Protein 1C94 (pdb70)

Solvent-accessible surface area: 6261 Å² total; per-residue (Å²): 86,79,207,104,34,25,94,149,29,78,139,42,12,99,89,53,96,101,100,10,108,56,10,95,71,58,13,86,81,23,80,78,145,89,136,161,182,94,84,221,77,43,81,56,147,150,17,123,44,59,40,91,115,21,99,144,77,57,55,77,24,43,86,57,24,82,84,20,65,130,90,139,150,198

Sequence (74 aa):
GGREGVLKKLRAVENELHYNKSLLEEVKDELQKMRQLGGREGVLKKLRAVENELHYNKSLLEEVKDELQKMRQL

Structure (mmCIF, N/CA/C/O backbone):
data_1C94
#
_entry.id   1C94
#
_cell.length_a   34.110
_cell.length_b   34.090
_cell.length_c   56.440
_cell.angle_alpha   90.00
_cell.angle_beta   90.00
_cell.angle_gamma   90.00
#
_symmetry.space_group_name_H-M   'P 21 21 2'
#
loop_
_entity.id
_entity.type
_entity.pdbx_description
1 polymer 'RETRO-GCN4 LEUCINE ZIPPER'
2 water water
#
loop_
_atom_site.group_PDB
_atom_site.id
_atom_site.type_symbol
_atom_site.label_atom_id
_atom_site.label_alt_id
_atom_site.label_comp_id
_atom_site.label_asym_id
_atom_site.label_entity_id
_atom_site.label_seq_id
_atom_site.pdbx_PDB_ins_code
_atom_site.Cartn_x
_atom_site.Cartn_y
_atom_site.Cartn_z
_atom_site.occupancy
_atom_site.B_iso_or_equiv
_atom_site.auth_seq_id
_atom_site.auth_comp_id
_atom_site.auth_asym_id
_atom_site.auth_atom_id
_atom_site.pdbx_PDB_model_num
ATOM 1 N N . GLY A 1 2 ? 15.377 6.147 -25.553 1.00 101.58 2 GLY A N 1
ATOM 2 C CA . GLY A 1 2 ? 15.650 4.729 -25.837 1.00 100.53 2 GLY A CA 1
ATOM 3 C C . GLY A 1 2 ? 17.113 4.750 -26.115 1.00 100.18 2 GLY A C 1
ATOM 4 O O . GLY A 1 2 ? 17.769 3.717 -26.246 1.00 100.20 2 GLY A O 1
ATOM 5 N N . GLY A 1 3 ? 17.609 5.979 -26.201 1.00 99.47 3 GLY A N 1
ATOM 6 C CA . GLY A 1 3 ? 19.008 6.213 -26.458 1.00 97.90 3 GLY A CA 1
ATOM 7 C C . GLY A 1 3 ? 19.635 6.938 -25.284 1.00 95.75 3 GLY A C 1
ATOM 8 O O . GLY A 1 3 ? 20.868 6.965 -25.141 1.00 96.39 3 GLY A O 1
ATOM 9 N N . ARG A 1 4 ? 18.813 7.516 -24.407 1.00 94.74 4 ARG A N 1
ATOM 10 C CA . ARG A 1 4 ? 19.415 8.236 -23.277 1.00 88.77 4 ARG A CA 1
ATOM 11 C C . ARG A 1 4 ? 18.988 7.537 -21.994 1.00 83.29 4 ARG A C 1
ATOM 12 O O . ARG A 1 4 ? 18.432 6.429 -22.052 1.00 84.67 4 ARG A O 1
ATOM 20 N N . GLU A 1 5 ? 19.259 8.144 -20.834 1.00 73.93 5 GLU A N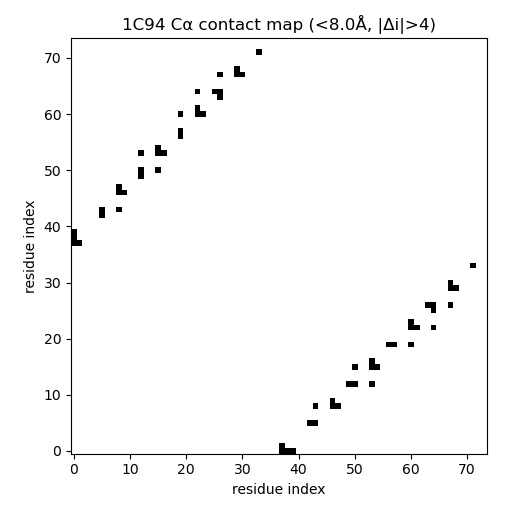 1
ATOM 21 C CA . GLU A 1 5 ? 18.790 7.506 -19.627 1.00 63.87 5 GLU A CA 1
ATOM 22 C C . GLU A 1 5 ? 18.303 8.356 -18.460 1.00 56.07 5 GLU A C 1
ATOM 23 O O . GLU A 1 5 ? 19.075 9.005 -17.708 1.00 48.39 5 GLU A O 1
ATOM 29 N N . GLY A 1 6 ? 16.967 8.383 -18.377 1.00 50.06 6 GLY A N 1
ATOM 30 C CA . GLY A 1 6 ? 16.256 9.024 -17.278 1.00 45.64 6 GLY A CA 1
ATOM 31 C C . GLY A 1 6 ? 16.316 7.865 -16.293 1.00 41.20 6 GLY A C 1
ATOM 32 O O . GLY A 1 6 ? 16.233 8.025 -15.086 1.00 42.19 6 GLY A O 1
ATOM 33 N N . VAL A 1 7 ? 16.572 6.660 -16.824 1.00 40.10 7 VAL A N 1
ATOM 34 C CA . VAL A 1 7 ? 16.714 5.511 -15.945 1.00 39.94 7 VAL A CA 1
ATOM 35 C C . VAL A 1 7 ? 17.922 5.640 -14.979 1.00 38.55 7 VAL A C 1
ATOM 36 O O . VAL A 1 7 ? 17.858 5.366 -13.783 1.00 30.41 7 VAL A O 1
ATOM 40 N N . LEU A 1 8 ? 19.028 6.047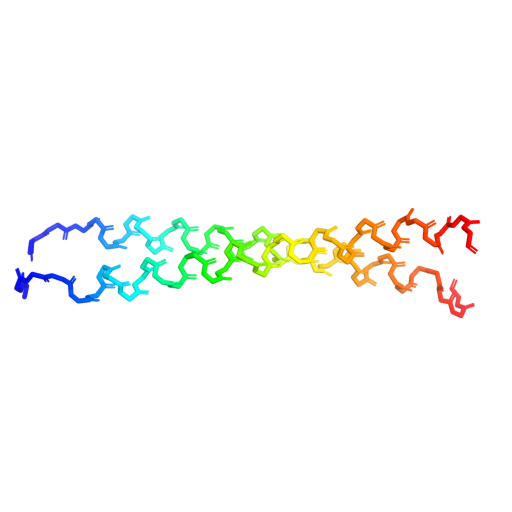 -15.536 1.00 36.73 8 LEU A N 1
ATOM 41 C CA . LEU A 1 8 ? 20.247 6.236 -14.817 1.00 36.86 8 LEU A CA 1
ATOM 42 C C . LEU A 1 8 ? 19.997 7.284 -13.801 1.00 33.87 8 LEU A C 1
ATOM 43 O O . LEU A 1 8 ? 20.489 7.153 -12.648 1.00 30.15 8 LEU A O 1
ATOM 48 N N . LYS A 1 9 ? 19.300 8.351 -14.189 1.00 27.81 9 LYS A N 1
ATOM 49 C CA . LYS A 1 9 ? 19.079 9.370 -13.209 1.00 29.25 9 LYS A CA 1
ATOM 50 C C . LYS A 1 9 ? 18.304 8.868 -12.025 1.00 27.24 9 LYS A C 1
ATOM 51 O O . LYS A 1 9 ? 18.569 9.295 -10.897 1.00 28.64 9 LYS A O 1
ATOM 57 N N . LYS A 1 10 ? 17.264 8.074 -12.291 1.00 23.93 10 LYS A N 1
ATOM 58 C CA . LYS A 1 10 ? 16.415 7.489 -11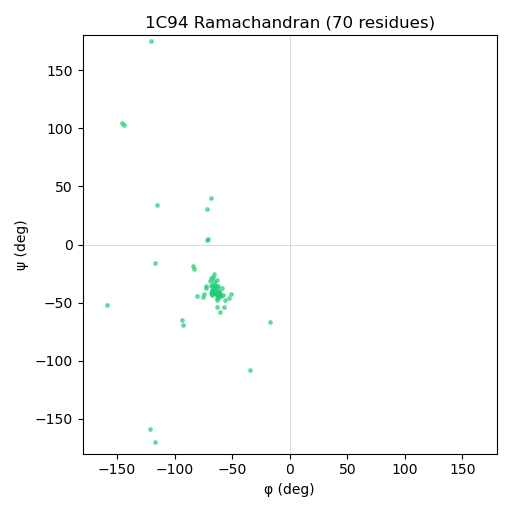.262 1.00 24.12 10 LYS A CA 1
ATOM 59 C C . LYS A 1 10 ? 17.250 6.546 -10.403 1.00 17.42 10 LYS A C 1
ATOM 60 O O . LYS A 1 10 ? 17.263 6.608 -9.196 1.00 19.42 10 LYS A O 1
ATOM 66 N N . LEU A 1 11 ? 18.098 5.753 -11.012 1.00 20.94 11 LEU A N 1
ATOM 67 C CA . LEU A 1 11 ? 18.939 4.806 -10.235 1.00 22.47 11 LEU A CA 1
ATOM 68 C C . LEU A 1 11 ? 19.942 5.559 -9.362 1.00 15.77 11 LEU A C 1
ATOM 69 O O . LEU A 1 11 ? 20.351 5.098 -8.261 1.00 16.05 11 LEU A O 1
ATOM 74 N N . ARG A 1 12 ? 20.349 6.766 -9.781 1.00 22.75 12 ARG A N 1
ATOM 75 C CA . ARG A 1 12 ? 21.338 7.510 -9.023 1.00 22.83 12 ARG A CA 1
ATOM 76 C C . ARG A 1 12 ? 20.658 8.073 -7.757 1.00 25.99 12 ARG A C 1
ATOM 77 O O . ARG A 1 12 ? 21.207 8.014 -6.713 1.00 18.46 12 ARG A O 1
ATOM 85 N N . ALA A 1 13 ? 19.435 8.599 -7.875 1.00 22.08 13 ALA A N 1
ATOM 86 C CA . ALA A 1 13 ? 18.650 9.041 -6.747 1.00 25.77 13 ALA A CA 1
ATOM 87 C C . ALA A 1 13 ? 18.431 7.820 -5.797 1.00 23.80 13 ALA A C 1
ATOM 88 O O . ALA A 1 13 ? 18.543 7.914 -4.563 1.00 21.22 13 ALA A O 1
ATOM 90 N N . VAL A 1 14 ? 18.108 6.679 -6.372 1.00 18.04 14 VAL A N 1
ATOM 91 C CA . VAL A 1 14 ? 17.926 5.440 -5.567 1.00 21.59 14 VAL A CA 1
ATOM 92 C C . VAL A 1 14 ? 19.156 5.090 -4.758 1.00 16.04 14 VAL A C 1
ATOM 93 O O . VAL A 1 14 ? 19.117 4.785 -3.569 1.00 11.46 14 VAL A O 1
ATOM 97 N N . GLU A 1 15 ? 20.290 4.999 -5.433 1.00 13.64 15 GLU A N 1
ATOM 98 C CA . GLU A 1 15 ? 21.519 4.709 -4.741 1.00 12.47 15 GLU A CA 1
ATOM 99 C C . GLU A 1 15 ? 21.868 5.786 -3.720 1.00 20.28 15 GLU A C 1
ATOM 100 O O . GLU A 1 15 ? 22.303 5.440 -2.581 1.00 20.75 15 GLU A O 1
ATOM 106 N N . ASN A 1 16 ? 21.655 7.102 -4.025 1.00 17.39 16 ASN A N 1
ATOM 107 C CA . ASN A 1 16 ? 21.923 8.103 -2.969 1.00 19.28 16 ASN A CA 1
ATOM 108 C C . ASN A 1 16 ? 21.001 7.870 -1.704 1.00 17.58 16 ASN A C 1
ATOM 109 O O . ASN A 1 16 ? 21.410 7.971 -0.518 1.00 15.89 16 ASN A O 1
ATOM 114 N N . GLU A 1 17 ? 19.707 7.630 -1.967 1.00 15.69 17 GLU A N 1
ATOM 115 C CA . GLU A 1 17 ? 18.738 7.381 -0.911 1.00 17.58 17 GLU A CA 1
ATOM 116 C C . GLU A 1 17 ? 19.111 6.209 -0.102 1.00 11.17 17 GLU A C 1
ATOM 117 O O . GLU A 1 17 ? 19.058 6.269 1.171 1.00 17.67 17 GLU A O 1
ATOM 123 N N . LEU A 1 18 ? 19.659 5.166 -0.747 1.00 15.08 18 LEU A N 1
ATOM 124 C CA . LEU A 1 18 ? 20.141 3.970 0.025 1.00 17.14 18 LEU A CA 1
ATOM 125 C C . LEU A 1 18 ? 21.327 4.319 0.868 1.00 11.58 18 LEU A C 1
ATOM 126 O O . LEU A 1 18 ? 21.477 3.845 2.040 1.00 14.32 18 LEU A O 1
ATOM 131 N N . HIS A 1 19 ? 22.287 5.161 0.345 1.00 16.76 19 HIS A N 1
ATOM 132 C CA . HIS A 1 19 ? 23.404 5.538 1.185 1.00 20.10 19 HIS A CA 1
ATOM 133 C C . HIS A 1 19 ? 22.920 6.408 2.403 1.00 14.57 19 HIS A C 1
ATOM 134 O O . HIS A 1 19 ? 23.408 6.288 3.583 1.00 13.66 19 HIS A O 1
ATOM 141 N N . TYR A 1 20 ? 21.871 7.177 2.202 1.00 14.04 20 TYR A N 1
ATOM 142 C CA . TYR A 1 20 ? 21.340 7.966 3.385 1.00 15.07 20 TYR A CA 1
ATOM 143 C C . TYR A 1 20 ? 20.802 6.946 4.485 1.00 9.92 20 TYR A C 1
ATOM 144 O O . TYR A 1 20 ? 20.969 7.095 5.729 1.00 12.02 20 TYR A O 1
ATOM 153 N N . ASN A 1 21 ? 20.165 5.906 4.065 1.00 10.67 21 ASN A N 1
ATOM 154 C CA . ASN A 1 21 ? 19.556 4.954 5.039 1.00 14.35 21 ASN A CA 1
ATOM 155 C C . ASN A 1 21 ? 20.682 4.214 5.638 1.00 17.89 21 ASN A C 1
ATOM 156 O O . ASN A 1 21 ? 20.697 3.831 6.837 1.00 18.46 21 ASN A O 1
ATOM 161 N N . LYS A 1 22 ? 21.697 3.937 4.828 1.00 20.29 22 LYS A N 1
ATOM 162 C CA . LYS A 1 22 ? 22.883 3.311 5.413 1.00 19.97 22 LYS A CA 1
ATOM 163 C C . LYS A 1 22 ? 23.504 4.095 6.558 1.00 17.56 22 LYS A C 1
ATOM 164 O O . LYS A 1 22 ? 23.901 3.495 7.582 1.00 21.20 22 LYS A O 1
ATOM 170 N N . SER A 1 23 ? 23.720 5.422 6.420 1.00 24.34 23 SER A N 1
ATOM 171 C CA . SER A 1 23 ? 24.367 6.240 7.511 1.00 24.61 23 SER A CA 1
ATOM 172 C C . SER A 1 23 ? 23.332 6.257 8.677 1.00 12.70 23 SER A C 1
ATOM 173 O O . SER A 1 23 ? 23.645 6.254 9.915 1.00 12.52 23 SER A O 1
ATOM 176 N N . LEU A 1 24 ? 22.061 6.380 8.379 1.00 11.46 24 LEU A N 1
ATOM 177 C CA . LEU A 1 24 ? 21.211 6.393 9.572 1.00 15.71 24 LEU A CA 1
ATOM 178 C C . LEU A 1 24 ? 21.205 5.090 10.370 1.00 15.80 24 LEU A C 1
ATOM 179 O O . LEU A 1 24 ? 21.015 5.012 11.670 1.00 19.17 24 LEU A O 1
ATOM 184 N N . LEU A 1 25 ? 21.318 4.000 9.635 1.00 21.91 25 LEU A N 1
ATOM 185 C CA . LEU A 1 25 ? 21.318 2.629 10.239 1.00 22.57 25 LEU A CA 1
ATOM 186 C C . LEU A 1 25 ? 22.566 2.529 11.020 1.00 23.85 25 LEU A C 1
ATOM 187 O O . LEU A 1 25 ? 22.551 1.952 12.100 1.00 16.88 25 LEU A O 1
ATOM 192 N N . GLU A 1 26 ? 23.706 3.064 10.541 1.00 19.75 26 GLU A N 1
ATOM 193 C CA . GLU A 1 26 ? 24.936 3.013 11.365 1.00 22.56 26 GLU A CA 1
ATOM 194 C C . GLU A 1 26 ? 24.797 3.887 12.598 1.00 29.39 26 GLU A C 1
ATOM 195 O O . GLU A 1 26 ? 25.395 3.634 13.667 1.00 26.98 26 GLU A O 1
ATOM 201 N N . GLU A 1 27 ? 24.090 5.010 12.422 1.00 22.53 27 GLU A N 1
ATOM 202 C CA . GLU A 1 27 ? 23.865 5.921 13.590 1.00 26.90 27 GLU A CA 1
ATOM 203 C C . GLU A 1 27 ? 22.992 5.122 14.594 1.00 27.71 27 GLU A C 1
ATOM 204 O O . GLU A 1 27 ? 23.216 5.151 15.799 1.00 24.80 27 GLU A O 1
ATOM 210 N N . VAL A 1 28 ? 21.995 4.385 14.125 1.00 20.81 28 VAL A N 1
ATOM 211 C CA . VAL A 1 28 ? 21.168 3.526 15.092 1.00 17.85 28 VAL A CA 1
ATOM 212 C C . VAL A 1 28 ? 22.036 2.566 15.728 1.00 20.80 28 VAL A C 1
ATOM 213 O O . VAL A 1 28 ? 22.054 2.358 16.884 1.00 20.11 28 VAL A O 1
ATOM 217 N N . LYS A 1 29 ? 22.712 1.732 14.956 1.00 24.62 29 LYS A N 1
ATOM 218 C CA . LYS A 1 29 ? 23.639 0.750 15.593 1.00 27.01 29 LYS A CA 1
ATOM 219 C C . LYS A 1 29 ? 24.643 1.385 16.592 1.00 35.94 29 LYS A C 1
ATOM 220 O O . LYS A 1 29 ? 24.986 0.747 17.638 1.00 32.60 29 LYS A O 1
ATOM 226 N N . ASP A 1 30 ? 25.238 2.550 16.235 1.00 28.89 30 ASP A N 1
ATOM 227 C CA . ASP A 1 30 ? 26.212 3.212 17.131 1.00 37.89 30 ASP A CA 1
ATOM 228 C C . ASP A 1 30 ? 25.445 3.617 18.385 1.00 38.21 30 ASP A C 1
ATOM 229 O O . ASP A 1 30 ? 25.940 3.510 19.486 1.00 39.51 30 ASP A O 1
ATOM 234 N N . GLU A 1 31 ? 24.241 4.155 18.231 1.00 37.89 31 GLU A N 1
ATOM 235 C CA . GLU A 1 31 ? 23.505 4.530 19.408 1.00 33.37 31 GLU A CA 1
ATOM 236 C C . GLU A 1 31 ? 23.105 3.369 20.263 1.00 36.23 31 GLU A C 1
ATOM 237 O O . GLU A 1 31 ? 22.885 3.514 21.472 1.00 39.52 31 GLU A O 1
ATOM 243 N N . LEU A 1 32 ? 22.977 2.211 19.663 1.00 31.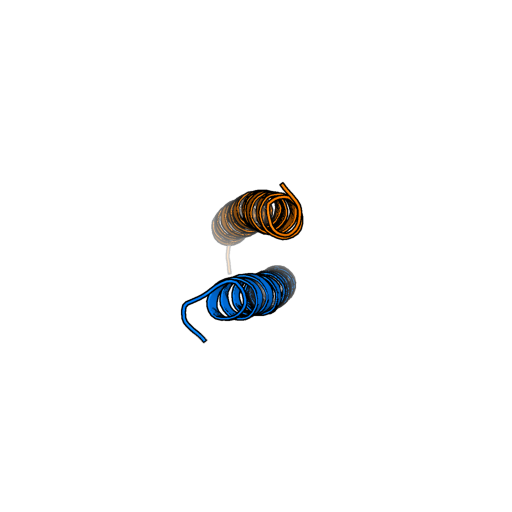87 32 LEU A N 1
ATOM 244 C CA . LEU A 1 32 ? 22.580 1.043 20.447 1.00 34.71 32 LEU A CA 1
ATOM 245 C C . LEU A 1 32 ? 23.786 0.497 21.165 1.00 39.23 32 LEU A C 1
ATOM 246 O O . LEU A 1 32 ? 23.735 0.067 22.336 1.00 40.68 32 LEU A O 1
ATOM 251 N N . GLN A 1 33 ? 24.906 0.411 20.444 1.00 43.49 33 GLN A N 1
ATOM 252 C CA . GLN A 1 33 ? 26.070 -0.210 21.091 1.00 51.93 33 GLN A CA 1
ATOM 253 C C . GLN A 1 33 ? 26.602 0.716 22.116 1.00 58.76 33 GLN A C 1
ATOM 254 O O . GLN A 1 33 ? 27.633 0.460 22.734 1.00 63.25 33 GLN A O 1
ATOM 260 N N . LYS A 1 34 ? 25.883 1.812 22.277 1.00 63.62 34 LYS A N 1
ATOM 261 C CA . LYS A 1 34 ? 26.216 2.835 23.225 1.00 67.83 34 LYS A CA 1
ATOM 262 C C . LYS A 1 34 ? 25.435 2.490 24.498 1.00 74.85 34 LYS A C 1
ATOM 263 O O . LYS A 1 34 ? 26.012 2.095 25.521 1.00 77.33 34 LYS A O 1
ATOM 269 N N . MET A 1 35 ? 24.119 2.625 24.435 1.00 76.23 35 MET A N 1
ATOM 270 C CA . MET A 1 35 ? 23.323 2.341 25.600 1.00 80.81 35 MET A CA 1
ATOM 271 C C . MET A 1 35 ? 23.331 0.859 25.954 1.00 81.57 35 MET A C 1
ATOM 272 O O . MET A 1 35 ? 22.307 0.337 26.373 1.00 83.64 35 MET A O 1
ATOM 277 N N . ARG A 1 36 ? 24.505 0.226 25.833 1.00 82.53 36 ARG A N 1
ATOM 278 C CA . ARG A 1 36 ? 24.734 -1.205 26.107 1.00 84.23 36 ARG A CA 1
ATOM 279 C C . ARG A 1 36 ? 25.788 -1.483 27.222 1.00 83.03 36 ARG A C 1
ATOM 280 O O . ARG A 1 36 ? 26.422 -0.539 27.696 1.00 81.08 36 ARG A O 1
ATOM 288 N N . GLN A 1 37 ? 25.956 -2.779 27.589 1.00 87.81 37 GLN A N 1
ATOM 289 C CA . GLN A 1 37 ? 26.891 -3.324 28.634 1.00 91.87 37 GLN A CA 1
ATOM 290 C C . GLN A 1 37 ? 28.001 -2.360 29.046 1.00 94.03 37 GLN A C 1
ATOM 291 O O . GLN A 1 37 ? 28.089 -1.934 30.211 1.00 95.09 37 GLN A O 1
ATOM 297 N N . LEU A 1 38 ? 28.894 -2.096 28.091 1.00 95.03 38 LEU A N 1
ATOM 298 C CA . LEU A 1 38 ? 29.958 -1.118 28.262 1.00 93.98 38 LEU A CA 1
ATOM 299 C C . LEU A 1 38 ? 29.487 0.011 27.349 1.00 95.28 38 LEU A C 1
ATOM 300 O O . LEU A 1 38 ? 29.509 1.172 27.807 1.00 94.79 38 LEU A O 1
ATOM 306 N N . GLY B 1 2 ? 15.089 -0.918 -26.384 1.00 85.81 2 GLY B N 1
ATOM 307 C CA . GLY B 1 2 ? 14.803 0.508 -25.982 1.00 84.65 2 GLY B CA 1
ATOM 308 C C . GLY B 1 2 ? 13.345 0.989 -25.992 1.00 85.11 2 GLY B C 1
ATOM 309 O O . GLY B 1 2 ? 13.118 2.204 -25.960 1.00 83.66 2 GLY B O 1
ATOM 310 N N . GLY B 1 3 ? 12.366 0.076 -26.002 1.00 85.07 3 GLY B N 1
ATOM 311 C CA . GLY B 1 3 ? 10.945 0.451 -26.049 1.00 84.39 3 GLY B CA 1
ATOM 312 C C . GLY B 1 3 ? 10.344 1.699 -25.373 1.00 84.67 3 GLY B C 1
ATOM 313 O O . GLY B 1 3 ? 10.502 2.831 -25.842 1.00 84.09 3 GLY B O 1
ATOM 314 N N . ARG B 1 4 ? 9.594 1.427 -24.297 1.00 81.62 4 ARG B N 1
ATOM 315 C CA . ARG B 1 4 ? 8.868 2.327 -23.349 1.00 74.85 4 ARG B CA 1
ATOM 316 C C . ARG B 1 4 ? 9.545 1.929 -22.017 1.00 72.61 4 ARG B C 1
ATOM 317 O O . ARG B 1 4 ? 10.670 1.383 -22.040 1.00 77.40 4 ARG B O 1
ATOM 325 N N . GLU B 1 5 ? 8.916 2.182 -20.868 1.00 68.83 5 GLU B N 1
ATOM 326 C CA . GLU B 1 5 ? 9.555 1.704 -19.653 1.00 57.21 5 GLU B CA 1
ATOM 327 C C . GLU B 1 5 ? 8.692 1.217 -18.473 1.00 51.06 5 GLU B C 1
ATOM 328 O O . GLU B 1 5 ? 8.009 1.996 -17.740 1.00 51.31 5 GLU B O 1
ATOM 334 N N . GLY B 1 6 ? 8.683 -0.128 -18.373 1.00 45.03 6 GLY B N 1
ATOM 335 C CA . GLY B 1 6 ? 8.048 -0.832 -17.264 1.00 40.35 6 GLY B CA 1
ATOM 336 C C . GLY B 1 6 ? 9.182 -0.745 -16.259 1.00 41.65 6 GLY B C 1
ATOM 337 O O . GLY B 1 6 ? 9.009 -0.781 -15.062 1.00 42.21 6 GLY B O 1
ATOM 338 N N . VAL B 1 7 ? 10.377 -0.534 -16.774 1.00 41.86 7 VAL B N 1
ATOM 339 C CA . VAL B 1 7 ? 11.522 -0.364 -15.912 1.00 41.71 7 VAL B CA 1
ATOM 340 C C . VAL B 1 7 ? 11.445 0.866 -14.953 1.00 38.44 7 VAL B C 1
ATOM 341 O O . VAL B 1 7 ? 11.844 0.830 -13.762 1.00 28.06 7 VAL B O 1
ATOM 345 N N . LEU B 1 8 ? 10.983 1.974 -15.499 1.00 39.47 8 LEU B N 1
ATOM 346 C CA . LEU B 1 8 ? 10.826 3.204 -14.764 1.00 39.93 8 LEU B CA 1
ATOM 347 C C . LEU B 1 8 ? 9.751 2.940 -13.736 1.00 36.33 8 LEU B C 1
ATOM 348 O O . LEU B 1 8 ? 9.816 3.408 -12.557 1.00 37.91 8 LEU B O 1
ATOM 353 N N . LYS B 1 9 ? 8.725 2.223 -14.148 1.00 26.47 9 LYS B N 1
ATOM 354 C CA . LYS B 1 9 ? 7.656 1.999 -13.167 1.00 30.10 9 LYS B CA 1
ATOM 355 C C . LYS B 1 9 ? 8.157 1.209 -12.003 1.00 28.41 9 LYS B C 1
ATOM 356 O O . LYS B 1 9 ? 7.762 1.444 -10.869 1.00 26.80 9 LYS B O 1
ATOM 362 N N . LYS B 1 10 ? 9.027 0.270 -12.26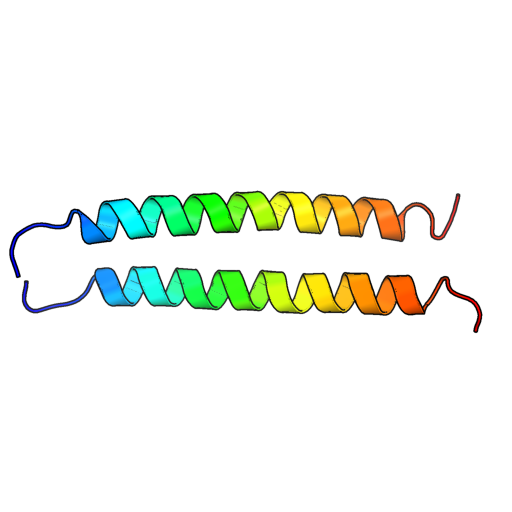7 1.00 25.70 10 LYS B N 1
ATOM 363 C CA . LYS B 1 10 ? 9.579 -0.606 -11.237 1.00 29.42 10 LYS B CA 1
ATOM 364 C C . LYS B 1 10 ? 10.549 0.205 -10.412 1.00 18.25 10 LYS B C 1
ATOM 365 O O . LYS B 1 10 ? 10.561 0.171 -9.196 1.00 21.82 10 LYS B O 1
ATOM 371 N N . LEU B 1 11 ? 11.292 1.082 -11.031 1.00 20.94 11 LEU B N 1
ATOM 372 C CA . LEU B 1 11 ? 12.251 1.878 -10.236 1.00 24.71 11 LEU B CA 1
ATOM 373 C C . LEU B 1 11 ? 11.460 2.864 -9.336 1.00 16.12 11 LEU B C 1
ATOM 374 O O . LEU B 1 11 ? 11.836 3.227 -8.232 1.00 18.43 11 LEU B O 1
ATOM 379 N N . ARG B 1 12 ? 10.309 3.318 -9.792 1.00 21.74 12 ARG B N 1
ATOM 380 C CA . ARG B 1 12 ? 9.533 4.277 -9.014 1.00 22.99 12 ARG B CA 1
ATOM 381 C C . ARG B 1 12 ? 8.992 3.598 -7.733 1.00 22.11 12 ARG B C 1
ATOM 382 O O . ARG B 1 12 ? 9.044 4.115 -6.665 1.00 14.60 12 ARG B O 1
ATOM 390 N N . ALA B 1 13 ? 8.535 2.379 -7.876 1.00 12.50 13 ALA B N 1
ATOM 391 C CA . ALA B 1 13 ? 8.125 1.584 -6.735 1.00 11.58 13 ALA B CA 1
ATOM 392 C C . ALA B 1 13 ? 9.297 1.376 -5.834 1.00 15.22 13 ALA B C 1
ATOM 393 O O . ALA B 1 13 ? 9.249 1.509 -4.625 1.00 15.84 13 ALA B O 1
ATOM 395 N N . VAL B 1 14 ? 10.445 1.130 -6.419 1.00 15.58 14 VAL B N 1
ATOM 396 C CA . VAL B 1 14 ? 11.616 0.918 -5.573 1.00 21.19 14 VAL B CA 1
ATOM 397 C C . VAL B 1 14 ? 11.980 2.137 -4.753 1.00 21.07 14 VAL B C 1
ATOM 398 O O . VAL B 1 14 ? 12.419 2.064 -3.577 1.00 12.78 14 VAL B O 1
ATOM 402 N N . GLU B 1 15 ? 12.026 3.274 -5.429 1.00 11.45 15 GLU B N 1
ATOM 403 C CA . GLU B 1 15 ? 12.334 4.500 -4.736 1.00 14.70 15 GLU B CA 1
ATOM 404 C C . GLU B 1 15 ? 11.206 4.864 -3.727 1.00 16.22 15 GLU B C 1
ATOM 405 O O . GLU B 1 15 ? 11.512 5.298 -2.585 1.00 16.86 15 GLU B O 1
ATOM 411 N N . ASN B 1 16 ? 9.919 4.632 -4.034 1.00 20.32 16 ASN B N 1
ATOM 412 C CA . ASN B 1 16 ? 8.935 4.875 -2.985 1.00 18.15 16 ASN B CA 1
ATOM 413 C C . ASN B 1 16 ? 9.175 3.913 -1.729 1.00 20.97 16 ASN B C 1
ATOM 414 O O . ASN B 1 16 ? 9.036 4.311 -0.524 1.00 17.32 16 ASN B O 1
ATOM 419 N N . GLU B 1 17 ? 9.432 2.640 -1.997 1.00 16.23 17 GLU B N 1
ATOM 420 C CA . GLU B 1 17 ? 9.683 1.681 -0.915 1.00 13.45 17 GLU B CA 1
ATOM 421 C C . GLU B 1 17 ? 10.888 2.043 -0.129 1.00 17.32 17 GLU B C 1
ATOM 422 O O . GLU B 1 17 ? 10.857 1.941 1.086 1.00 21.60 17 GLU B O 1
ATOM 428 N N . LEU B 1 18 ? 11.924 2.586 -0.766 1.00 16.54 18 LEU B N 1
ATOM 429 C CA . LEU B 1 18 ? 13.096 3.029 0.009 1.00 16.69 18 LEU B CA 1
ATOM 430 C C . LEU B 1 18 ? 12.708 4.200 0.870 1.00 14.10 18 LEU B C 1
ATOM 431 O O . LEU B 1 18 ? 13.189 4.284 1.988 1.00 19.64 18 LEU B O 1
ATOM 436 N N . HIS B 1 19 ? 11.898 5.199 0.353 1.00 16.59 19 HIS B N 1
ATOM 437 C CA . HIS B 1 19 ? 11.500 6.362 1.207 1.00 19.26 19 HIS B CA 1
ATOM 438 C C . HIS B 1 19 ? 10.647 5.862 2.407 1.00 10.44 19 HIS B C 1
ATOM 439 O O . HIS B 1 19 ? 10.703 6.418 3.552 1.00 13.20 19 HIS B O 1
ATOM 446 N N . TYR B 1 20 ? 9.907 4.794 2.207 1.00 11.19 20 TYR B N 1
ATOM 447 C CA . TYR B 1 20 ? 9.086 4.273 3.371 1.00 10.57 20 TYR B CA 1
ATOM 448 C C . TYR B 1 20 ? 10.058 3.723 4.439 1.00 10.33 20 TYR B C 1
ATOM 449 O O . TYR B 1 20 ? 9.843 3.892 5.637 1.00 12.02 20 TYR B O 1
ATOM 458 N N . ASN B 1 21 ? 11.064 2.995 4.021 1.00 8.90 21 ASN B N 1
ATOM 459 C CA . ASN B 1 21 ? 12.080 2.431 5.020 1.00 13.83 21 ASN B CA 1
ATOM 460 C C . ASN B 1 21 ? 12.782 3.581 5.593 1.00 16.51 21 ASN B C 1
ATOM 461 O O . ASN B 1 21 ? 13.152 3.610 6.762 1.00 14.61 21 ASN B O 1
ATOM 466 N N . LYS B 1 22 ? 13.064 4.608 4.806 1.00 19.99 22 LYS B N 1
ATOM 467 C CA . LYS B 1 22 ? 13.670 5.813 5.431 1.00 18.88 22 LYS B CA 1
ATOM 468 C C . LYS B 1 22 ? 12.886 6.491 6.570 1.00 16.27 22 LYS B C 1
ATOM 469 O O . LYS B 1 22 ? 13.437 6.916 7.620 1.00 22.22 22 LYS B O 1
ATOM 475 N N . SER B 1 23 ? 11.571 6.667 6.429 1.00 23.39 23 SER B N 1
ATOM 476 C CA . SER B 1 23 ? 10.725 7.299 7.488 1.00 19.59 23 SER B CA 1
ATOM 477 C C . SER B 1 23 ? 10.675 6.326 8.686 1.00 11.96 23 SER B C 1
ATOM 478 O O . SER B 1 23 ? 10.603 6.753 9.832 1.00 13.64 23 SER B O 1
ATOM 481 N N . LEU B 1 24 ? 10.657 5.031 8.406 1.00 12.15 24 LEU B N 1
ATOM 482 C CA . LEU B 1 24 ? 10.649 4.118 9.551 1.00 18.55 24 LEU B CA 1
ATOM 483 C C . LEU B 1 24 ? 11.952 4.149 10.350 1.00 16.88 24 LEU B C 1
ATOM 484 O O . LEU B 1 24 ? 11.987 4.153 11.609 1.00 20.76 24 LEU B O 1
ATOM 489 N N . LEU B 1 25 ? 13.061 4.180 9.617 1.00 20.78 25 LEU B N 1
ATOM 490 C CA . LEU B 1 25 ? 14.407 4.246 10.236 1.00 20.63 25 LEU B CA 1
ATOM 491 C C . LEU B 1 25 ? 14.488 5.494 11.015 1.00 21.85 25 LEU B C 1
ATOM 492 O O . LEU B 1 25 ? 15.125 5.485 12.041 1.00 19.69 25 LEU B O 1
ATOM 497 N N . GLU B 1 26 ? 13.977 6.642 10.516 1.00 17.74 26 GLU B N 1
ATOM 498 C CA . GLU B 1 26 ? 14.012 7.884 11.319 1.00 22.35 26 GLU B CA 1
ATOM 499 C C . GLU B 1 26 ? 13.129 7.733 12.602 1.00 28.42 26 GLU B C 1
ATOM 500 O O . GLU B 1 26 ? 13.413 8.293 13.660 1.00 23.72 26 GLU B O 1
ATOM 506 N N . GLU B 1 27 ? 12.030 7.018 12.451 1.00 22.63 27 GLU B N 1
ATOM 507 C CA . GLU B 1 27 ? 11.145 6.734 13.569 1.00 24.59 27 GLU B CA 1
ATOM 508 C C . GLU B 1 27 ? 11.914 5.861 14.592 1.00 24.54 27 GLU B C 1
ATOM 509 O O . GLU B 1 27 ? 11.859 6.141 15.854 1.00 27.19 27 GLU B O 1
ATOM 515 N N . VAL B 1 28 ? 12.673 4.880 14.123 1.00 23.86 28 VAL B N 1
ATOM 516 C CA . VAL B 1 28 ? 13.505 4.05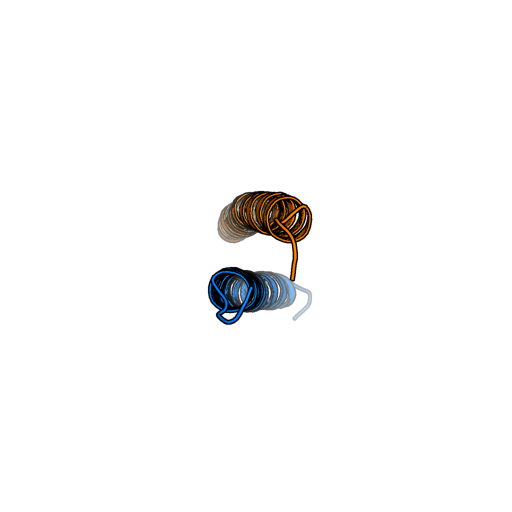6 15.063 1.00 19.21 28 VAL B CA 1
ATOM 517 C C . VAL B 1 28 ? 14.505 4.943 15.713 1.00 24.01 28 VAL B C 1
ATOM 518 O O . VAL B 1 28 ? 14.715 4.947 16.902 1.00 19.83 28 VAL B O 1
ATOM 522 N N . LYS B 1 29 ? 15.272 5.667 14.933 1.00 27.26 29 LYS B N 1
ATOM 523 C CA . LYS B 1 29 ? 16.220 6.581 15.526 1.00 28.73 29 LYS B CA 1
ATOM 524 C C . LYS B 1 29 ? 15.592 7.553 16.555 1.00 33.92 29 LYS B C 1
ATOM 525 O O . LYS B 1 29 ? 16.192 7.818 17.611 1.00 31.80 29 LYS B O 1
ATOM 531 N N . ASP B 1 30 ? 14.454 8.168 16.210 1.00 32.62 30 ASP B N 1
ATOM 532 C CA . ASP B 1 30 ? 13.827 9.138 17.140 1.00 39.24 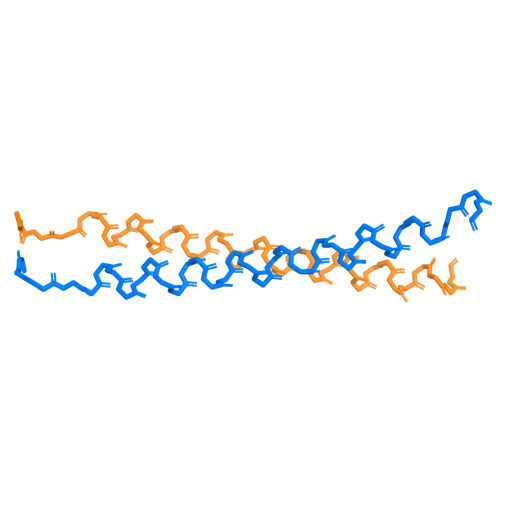30 ASP B CA 1
ATOM 533 C C . ASP B 1 30 ? 13.449 8.366 18.395 1.00 39.95 30 ASP B C 1
ATOM 534 O O . ASP B 1 30 ? 13.553 8.874 19.469 1.00 42.71 30 ASP B O 1
ATOM 539 N N . GLU B 1 31 ? 12.945 7.150 18.244 1.00 38.86 31 GLU B N 1
ATOM 540 C CA . GLU B 1 31 ? 12.550 6.420 19.422 1.00 39.16 31 GLU B CA 1
ATOM 541 C C . GLU B 1 31 ? 13.690 6.035 20.228 1.00 39.28 31 GLU B C 1
ATOM 542 O O . GLU B 1 31 ? 13.583 5.912 21.440 1.00 43.69 31 GLU B O 1
ATOM 548 N N . LEU B 1 32 ? 14.831 5.850 19.601 1.00 30.84 32 LEU B N 1
ATOM 549 C CA . LEU B 1 32 ? 16.002 5.502 20.415 1.00 34.28 32 LEU B CA 1
ATOM 550 C C . LEU B 1 32 ? 16.545 6.698 21.157 1.00 40.25 32 LEU B C 1
ATOM 551 O O . LEU B 1 32 ? 16.986 6.623 22.317 1.00 42.40 32 LEU B O 1
ATOM 556 N N . GLN B 1 33 ? 16.665 7.814 20.452 1.00 42.03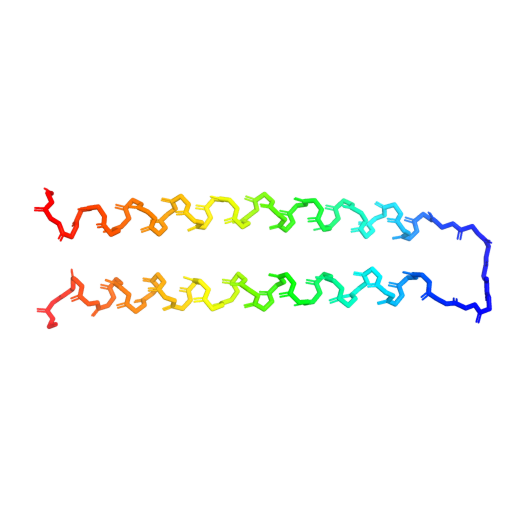 33 GLN B N 1
ATOM 557 C CA . GLN B 1 33 ? 17.269 8.970 21.125 1.00 49.99 33 GLN B CA 1
ATOM 558 C C . GLN B 1 33 ? 16.314 9.511 22.146 1.00 59.97 33 GLN B C 1
ATOM 559 O O . GLN B 1 33 ? 16.557 10.532 22.769 1.00 66.99 33 GLN B O 1
ATOM 565 N N . LYS B 1 34 ? 15.213 8.806 22.295 1.00 65.68 34 LYS B N 1
ATOM 566 C CA . LYS B 1 34 ? 14.176 9.154 23.221 1.00 68.69 34 LYS B CA 1
ATOM 567 C C . LYS B 1 34 ? 14.494 8.378 24.491 1.00 73.22 34 LYS B C 1
ATOM 568 O O . LYS B 1 34 ? 14.817 8.975 25.522 1.00 77.87 34 LYS B O 1
ATOM 574 N N . MET B 1 35 ? 14.428 7.049 24.412 1.00 70.56 35 MET B N 1
ATOM 575 C CA . MET B 1 35 ? 14.705 6.224 25.574 1.00 70.89 35 MET B CA 1
ATOM 576 C C . MET B 1 35 ? 16.177 6.194 25.974 1.00 73.81 35 MET B C 1
ATOM 577 O O . MET B 1 35 ? 16.669 5.179 26.481 1.00 69.12 35 MET B O 1
ATOM 582 N N . ARG B 1 36 ? 16.878 7.298 25.712 1.00 75.31 36 ARG B N 1
ATOM 583 C CA . ARG B 1 36 ? 18.277 7.466 26.098 1.00 77.07 36 ARG B CA 1
ATOM 584 C C . ARG B 1 36 ? 18.073 8.610 27.069 1.00 79.04 36 ARG B C 1
ATOM 585 O O . ARG B 1 36 ? 18.879 9.522 27.183 1.00 77.26 36 ARG B O 1
ATOM 593 N N . GLN B 1 37 ? 16.937 8.552 27.738 1.00 88.47 37 GLN B N 1
ATOM 594 C CA . GLN B 1 37 ? 16.526 9.571 28.674 1.00 93.67 37 GLN B CA 1
ATOM 595 C C . GLN B 1 37 ? 15.497 8.956 29.627 1.00 92.58 37 GLN B C 1
ATOM 596 O O . GLN B 1 37 ? 15.656 9.037 30.845 1.00 95.19 37 GLN B O 1
ATOM 602 N N . LEU B 1 38 ? 14.467 8.327 29.062 1.00 91.58 38 LEU B N 1
ATOM 603 C CA . LEU B 1 38 ? 13.388 7.696 29.847 1.00 91.99 38 LEU B CA 1
ATOM 604 C C . LEU B 1 38 ? 13.265 6.170 29.623 1.00 92.97 38 LEU B C 1
ATOM 605 O O . LEU B 1 38 ? 12.786 5.480 30.543 1.00 94.76 38 LEU B O 1
#

Secondary structure (DSSP, 8-state):
--S-HHHHHHHHHHHHHHHHHHHHHHHHHHHTTSS--/--S-HHHHHHHHHHHHHHHHHHHHHHHHHHHTTTTT-

Foldseek 3Di:
DPDPPPVVVVVVVVVVVVVVVVVVVVVVVVVVVPDPD/DDDDPPVVVVVVVVVVVVVVVVVVVVVVVVVVVVVPD

Radius of gyration: 17.27 Å; Cα contacts (8 Å, |Δi|>4): 32; chains: 2; bounding box: 22×13×56 Å

B-factor: mean 42.48, std 26.59, range [8.9, 126.07]